Protein AF-A0A2V6J6J4-F1 (afdb_monomer_lite)

Secondary structure (DSSP, 8-state):
--TT-BTTB-HHHHHHHHHHHHHHHHHHHTT-S-HHHHHHHHHHHHHHHHHHHHHHHT-TT-EEEE-HHHHTT---TT----EEEE--S--

pLDDT: mean 90.25, std 9.53, range [46.0, 98.25]

Sequence (91 aa):
ESLGASANNLDPIRAYRQRQLLRIILREVVGLATPAAVSAELSDLAEACLVFTATLIGDEQLTIIAFGKIGGRDIGYGADLDVIFVGEENR

Foldseek 3Di:
DLPPDAPVRCVVLVVVLVVQVVVLVVCVVVVVADLLRSLQSNLVSVVVSVVSNVVRVVDPQKDKDWDDSSNVSRDDPPDDTRIDIDGDPDD

Radius of gyration: 14.66 Å; chains: 1; bounding box: 37×26×36 Å

Structure (mmCIF, N/CA/C/O backbone):
data_AF-A0A2V6J6J4-F1
#
_entry.id   AF-A0A2V6J6J4-F1
#
loop_
_atom_site.group_PDB
_atom_site.id
_atom_site.type_symbol
_atom_site.label_atom_id
_atom_site.label_alt_id
_atom_site.label_comp_id
_atom_site.label_asym_id
_atom_site.label_entity_id
_atom_site.label_seq_id
_atom_site.pdbx_PDB_ins_code
_atom_site.Cartn_x
_atom_site.Cartn_y
_atom_site.Cartn_z
_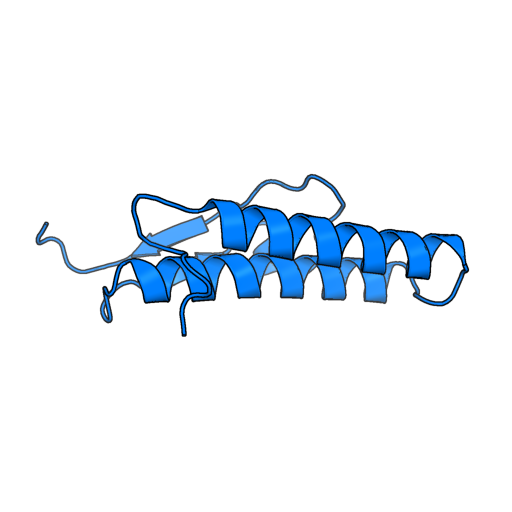atom_site.occupancy
_atom_site.B_iso_or_equiv
_atom_site.auth_seq_id
_atom_site.auth_comp_id
_atom_site.auth_asym_id
_atom_site.auth_atom_id
_atom_site.pdbx_PDB_model_num
ATOM 1 N N . GLU A 1 1 ? -6.012 -15.702 11.832 1.00 58.94 1 GLU A N 1
ATOM 2 C CA . GLU A 1 1 ? -5.246 -15.300 13.033 1.00 58.94 1 GLU A CA 1
ATOM 3 C C . GLU A 1 1 ? -4.525 -13.993 12.757 1.00 58.94 1 GLU A C 1
ATOM 5 O O . GLU A 1 1 ? -3.982 -13.845 11.671 1.00 58.94 1 GLU A O 1
ATOM 10 N N . SER A 1 2 ? -4.509 -13.052 13.701 1.00 66.81 2 SER A N 1
ATOM 11 C CA . SER A 1 2 ? -3.926 -11.717 13.502 1.00 66.81 2 SER A CA 1
ATOM 12 C C . SER A 1 2 ? -2.388 -11.684 13.491 1.00 66.81 2 SER A C 1
ATOM 14 O O . SER A 1 2 ? -1.814 -10.602 13.455 1.00 66.81 2 SER A O 1
ATOM 16 N N . LEU A 1 3 ? -1.699 -12.835 13.539 1.00 75.81 3 LEU A N 1
ATOM 17 C CA . LEU A 1 3 ? -0.228 -12.932 13.621 1.00 75.81 3 LEU A CA 1
ATOM 18 C C . LEU A 1 3 ? 0.373 -12.085 14.768 1.00 75.81 3 LEU A C 1
ATOM 20 O O . LEU A 1 3 ? 1.481 -11.567 14.658 1.00 75.81 3 LEU A O 1
ATOM 24 N N . GLY A 1 4 ? -0.373 -11.915 15.865 1.00 84.19 4 GLY A N 1
ATOM 25 C CA . GLY A 1 4 ? 0.012 -11.067 17.001 1.00 84.19 4 GLY A CA 1
ATOM 26 C C . GLY A 1 4 ? -0.333 -9.581 16.840 1.00 84.19 4 GLY A C 1
ATOM 27 O O . GLY A 1 4 ? -0.010 -8.786 17.726 1.00 84.19 4 GLY A O 1
ATOM 28 N N . ALA A 1 5 ? -0.990 -9.195 15.742 1.00 88.50 5 ALA A N 1
ATOM 29 C CA . ALA A 1 5 ? -1.470 -7.837 15.540 1.00 88.50 5 ALA A CA 1
ATOM 30 C C . ALA A 1 5 ? -2.697 -7.572 16.413 1.00 88.50 5 ALA A C 1
ATOM 32 O O . ALA A 1 5 ? -3.565 -8.433 16.589 1.00 88.50 5 ALA A O 1
ATOM 33 N N . SER A 1 6 ? -2.761 -6.363 16.950 1.00 88.75 6 SER A N 1
ATOM 34 C CA . SER A 1 6 ? -3.899 -5.848 17.706 1.00 88.75 6 SER A CA 1
ATOM 35 C C . SER A 1 6 ? -3.986 -4.336 17.522 1.00 88.75 6 SER A C 1
ATOM 37 O O . SER A 1 6 ? -3.056 -3.725 16.997 1.00 88.75 6 SER A O 1
ATOM 39 N N . ALA A 1 7 ? -5.057 -3.713 18.016 1.00 84.75 7 ALA A N 1
ATOM 40 C CA . ALA A 1 7 ? -5.174 -2.253 18.041 1.00 84.75 7 ALA A CA 1
ATOM 41 C C . ALA A 1 7 ? -3.971 -1.562 18.726 1.00 84.75 7 ALA A C 1
ATOM 43 O O . ALA A 1 7 ? -3.598 -0.455 18.351 1.00 84.75 7 ALA A O 1
ATOM 44 N N . ASN A 1 8 ? -3.315 -2.246 19.673 1.00 87.56 8 ASN A N 1
ATOM 45 C CA . ASN A 1 8 ? -2.147 -1.737 20.401 1.00 87.56 8 ASN A CA 1
ATOM 46 C C . ASN A 1 8 ? -0.806 -2.234 19.834 1.00 87.56 8 ASN A C 1
ATOM 48 O O . ASN A 1 8 ? 0.249 -1.833 20.320 1.00 87.56 8 ASN A O 1
ATOM 52 N N . ASN A 1 9 ? -0.823 -3.115 18.829 1.00 91.56 9 ASN A N 1
ATOM 53 C CA . ASN A 1 9 ? 0.376 -3.661 18.204 1.00 91.56 9 ASN A CA 1
ATOM 54 C C . ASN A 1 9 ? 0.194 -3.802 16.688 1.00 91.56 9 ASN A C 1
ATOM 56 O O . ASN A 1 9 ? -0.340 -4.799 16.199 1.00 91.56 9 ASN A O 1
ATOM 60 N N . LEU A 1 10 ? 0.697 -2.818 15.945 1.00 92.50 10 LEU A N 1
ATOM 61 C CA . LEU A 1 10 ? 0.645 -2.793 14.481 1.00 92.50 10 LEU A CA 1
ATOM 62 C C . LEU A 1 10 ? 1.934 -3.318 13.823 1.00 92.50 10 LEU A C 1
ATOM 64 O O . LEU A 1 10 ? 2.054 -3.288 12.597 1.00 92.50 10 LEU A O 1
ATOM 68 N N . ASP A 1 11 ? 2.906 -3.806 14.598 1.00 94.44 11 ASP A N 1
ATOM 69 C CA . ASP A 1 11 ? 4.199 -4.258 14.067 1.00 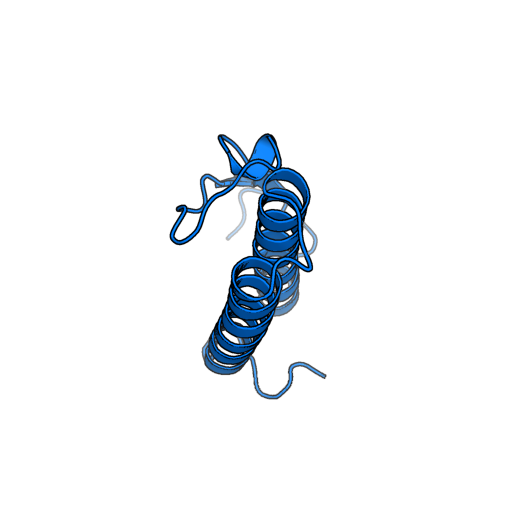94.44 11 ASP A CA 1
ATOM 70 C C . ASP A 1 11 ? 4.090 -5.397 13.045 1.00 94.44 11 ASP A C 1
ATOM 72 O O . ASP A 1 11 ? 4.799 -5.342 12.037 1.00 94.44 11 ASP A O 1
ATOM 76 N N . PRO A 1 12 ? 3.172 -6.374 13.184 1.00 94.44 12 PRO A N 1
ATOM 77 C CA . PRO A 1 12 ? 2.995 -7.393 12.151 1.00 94.44 12 PRO A CA 1
ATOM 78 C C . PRO A 1 12 ? 2.537 -6.812 10.805 1.00 94.44 12 PRO A C 1
ATOM 80 O O . PRO A 1 12 ? 2.992 -7.264 9.754 1.00 94.44 12 PRO A O 1
ATOM 83 N N . ILE A 1 13 ? 1.704 -5.763 10.816 1.00 94.19 13 ILE A N 1
ATOM 84 C CA . ILE A 1 13 ? 1.262 -5.063 9.596 1.00 94.19 13 ILE A CA 1
ATOM 85 C C . ILE A 1 13 ? 2.439 -4.318 8.970 1.00 94.19 13 ILE A C 1
ATOM 87 O O . ILE A 1 13 ? 2.649 -4.382 7.758 1.00 94.19 13 ILE A O 1
ATOM 91 N N . ARG A 1 14 ? 3.258 -3.650 9.794 1.00 94.62 14 ARG A N 1
ATOM 92 C CA . ARG A 1 14 ? 4.477 -2.967 9.334 1.00 94.62 14 ARG A CA 1
ATOM 93 C C . ARG A 1 14 ? 5.461 -3.951 8.704 1.00 94.62 14 ARG A C 1
ATOM 95 O O . ARG A 1 14 ? 5.983 -3.675 7.625 1.00 94.62 14 ARG A O 1
ATOM 102 N N . ALA A 1 15 ? 5.660 -5.112 9.327 1.00 95.69 15 ALA A N 1
ATOM 103 C CA . ALA A 1 15 ? 6.516 -6.174 8.809 1.00 95.69 15 ALA A CA 1
ATOM 104 C C . ALA A 1 15 ? 5.980 -6.748 7.486 1.00 95.69 15 ALA A C 1
ATOM 106 O O . ALA A 1 15 ? 6.749 -6.934 6.539 1.00 95.69 15 ALA A O 1
ATOM 107 N N . TYR A 1 16 ? 4.664 -6.972 7.385 1.00 95.94 16 TYR A N 1
ATOM 108 C CA . TYR A 1 16 ? 4.013 -7.382 6.139 1.00 95.94 16 TYR A CA 1
ATOM 109 C C . TYR A 1 16 ? 4.238 -6.351 5.028 1.00 95.94 16 TYR A C 1
ATOM 111 O O . TYR A 1 16 ? 4.750 -6.705 3.962 1.00 95.94 16 TYR A O 1
ATOM 119 N N . ARG A 1 17 ? 3.951 -5.070 5.299 1.00 96.50 17 ARG A N 1
ATOM 120 C CA . ARG A 1 17 ? 4.185 -3.965 4.360 1.00 96.50 17 ARG A CA 1
ATOM 121 C C . ARG A 1 17 ? 5.632 -3.935 3.888 1.00 96.50 17 ARG A C 1
ATOM 123 O O . ARG A 1 17 ? 5.879 -3.884 2.688 1.00 96.50 17 ARG A O 1
ATOM 130 N N . GLN A 1 18 ? 6.592 -4.001 4.806 1.00 97.31 18 GLN A N 1
ATOM 131 C CA . GLN A 1 18 ? 8.013 -3.935 4.471 1.00 97.31 18 GLN A CA 1
ATOM 132 C C . GLN A 1 1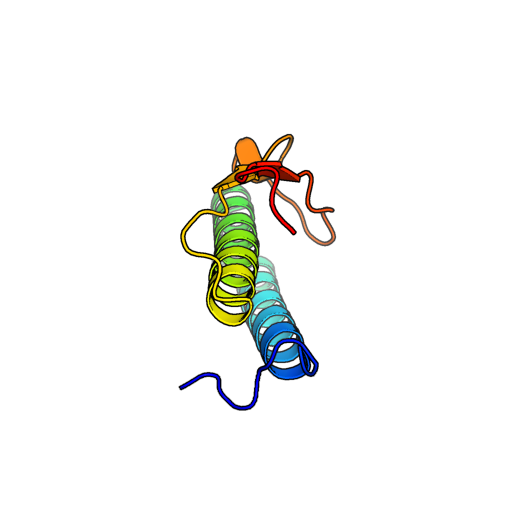8 ? 8.462 -5.126 3.614 1.00 97.31 18 GLN A C 1
ATOM 134 O O . GLN A 1 18 ? 9.205 -4.947 2.647 1.00 97.31 18 GLN A O 1
ATOM 139 N N . ARG A 1 19 ? 7.965 -6.333 3.907 1.00 97.75 19 ARG A N 1
ATOM 140 C CA . ARG A 1 19 ? 8.241 -7.533 3.107 1.00 97.75 19 ARG A CA 1
ATOM 141 C C . ARG A 1 19 ? 7.671 -7.422 1.692 1.00 97.75 19 ARG A C 1
ATOM 143 O O . ARG A 1 19 ? 8.352 -7.787 0.735 1.00 97.75 19 ARG A O 1
ATOM 150 N N . GLN A 1 20 ? 6.439 -6.935 1.552 1.00 98.06 20 GLN A N 1
ATOM 151 C CA . GLN A 1 20 ? 5.806 -6.772 0.242 1.00 98.06 20 GLN A CA 1
ATOM 152 C C . GLN A 1 20 ? 6.456 -5.648 -0.566 1.00 98.06 20 GLN A C 1
ATOM 154 O O . GLN A 1 20 ? 6.731 -5.854 -1.743 1.00 98.06 20 GLN A O 1
ATOM 159 N N . LEU A 1 21 ? 6.802 -4.520 0.061 1.00 97.88 21 LEU A N 1
ATOM 160 C CA . LEU A 1 21 ? 7.564 -3.454 -0.594 1.00 97.88 21 LEU A CA 1
ATOM 161 C C . LEU A 1 21 ? 8.890 -3.975 -1.149 1.00 97.88 21 LEU A C 1
ATOM 163 O O . LEU A 1 21 ? 9.186 -3.741 -2.315 1.00 97.88 21 LEU A O 1
ATOM 167 N N . LEU A 1 22 ? 9.652 -4.741 -0.361 1.00 98.19 22 LEU A N 1
ATOM 168 C CA . LEU A 1 22 ? 10.891 -5.355 -0.843 1.00 98.19 22 LEU A CA 1
ATOM 169 C C . LEU A 1 22 ? 10.640 -6.264 -2.055 1.00 98.19 22 LEU A C 1
ATOM 171 O O . LEU A 1 22 ? 11.382 -6.205 -3.030 1.00 98.19 22 LEU A O 1
ATOM 175 N N . ARG A 1 23 ? 9.586 -7.089 -2.021 1.00 98.25 23 ARG A N 1
ATOM 176 C CA . ARG A 1 23 ? 9.216 -7.968 -3.141 1.00 98.25 23 ARG A CA 1
ATOM 177 C C . ARG A 1 23 ? 8.890 -7.174 -4.412 1.00 98.25 23 ARG A C 1
ATOM 179 O O . ARG A 1 23 ? 9.323 -7.582 -5.488 1.00 98.25 23 ARG A O 1
ATOM 186 N N . ILE A 1 24 ? 8.130 -6.085 -4.289 1.00 98.25 24 ILE A N 1
ATOM 187 C CA . ILE A 1 24 ? 7.734 -5.221 -5.411 1.00 98.25 24 ILE A CA 1
ATOM 188 C C . ILE A 1 24 ? 8.973 -4.534 -5.999 1.00 98.25 24 ILE A C 1
ATOM 190 O O . ILE A 1 24 ? 9.221 -4.661 -7.196 1.00 98.25 24 ILE A O 1
ATOM 194 N N . ILE A 1 25 ? 9.810 -3.930 -5.146 1.00 98.00 25 ILE A N 1
ATOM 195 C CA . ILE A 1 25 ? 11.067 -3.281 -5.554 1.00 98.00 25 ILE A CA 1
ATOM 196 C C . ILE A 1 25 ? 11.966 -4.269 -6.292 1.00 98.00 25 ILE A C 1
ATOM 198 O O . ILE A 1 25 ? 12.492 -3.954 -7.354 1.00 98.00 25 ILE A O 1
ATOM 202 N N . LEU A 1 26 ? 12.137 -5.484 -5.764 1.00 98.25 26 LEU A N 1
ATOM 203 C CA . LEU A 1 26 ? 12.967 -6.490 -6.422 1.00 98.25 26 LEU A CA 1
ATOM 204 C C . LEU A 1 26 ? 12.423 -6.848 -7.806 1.00 98.25 26 LEU A C 1
ATOM 206 O O . LEU A 1 26 ? 13.205 -6.916 -8.748 1.00 98.25 26 LEU A O 1
ATOM 210 N N . ARG A 1 27 ? 11.104 -7.042 -7.948 1.00 98.00 27 ARG A N 1
ATOM 211 C CA . ARG A 1 27 ? 10.470 -7.324 -9.247 1.00 98.00 27 ARG A CA 1
ATOM 212 C C . ARG A 1 27 ? 10.674 -6.202 -10.254 1.00 98.00 27 ARG A C 1
ATOM 214 O O . ARG A 1 27 ? 10.927 -6.497 -11.417 1.00 98.00 27 ARG A O 1
ATOM 221 N N . GLU A 1 28 ? 10.582 -4.953 -9.818 1.00 97.94 28 GLU A N 1
ATOM 222 C CA . GLU A 1 28 ? 10.863 -3.796 -10.665 1.00 97.94 28 GLU A CA 1
ATOM 223 C C . GLU A 1 28 ? 12.339 -3.759 -11.084 1.00 97.94 28 GLU A C 1
ATOM 225 O O . GLU A 1 28 ? 12.637 -3.693 -12.274 1.00 97.94 28 GLU A O 1
ATOM 230 N N . VAL A 1 29 ? 13.266 -3.896 -10.128 1.00 97.94 29 VAL A N 1
ATOM 231 C CA . VAL A 1 29 ? 14.719 -3.848 -10.373 1.00 97.94 29 VAL A CA 1
ATOM 232 C C . VAL A 1 29 ? 15.179 -4.944 -11.332 1.00 97.94 29 VAL A C 1
ATOM 234 O O . VAL A 1 29 ? 16.039 -4.696 -12.175 1.00 97.94 29 VAL A O 1
ATOM 237 N N . VAL A 1 30 ? 14.613 -6.151 -11.240 1.00 97.94 30 VAL A N 1
ATOM 238 C CA . VAL A 1 30 ? 14.949 -7.253 -12.158 1.00 97.94 30 VAL A CA 1
ATOM 239 C C . VAL A 1 30 ? 14.146 -7.231 -13.467 1.00 97.94 30 VAL A C 1
ATOM 241 O O . VAL A 1 30 ? 14.277 -8.149 -14.273 1.00 97.94 30 VAL A O 1
ATOM 244 N N . GLY A 1 31 ? 13.315 -6.208 -13.694 1.00 97.19 31 GLY A N 1
ATOM 245 C CA . GLY A 1 31 ? 12.546 -6.035 -14.930 1.00 97.19 31 GLY A CA 1
ATOM 246 C C . GLY A 1 31 ? 11.378 -7.014 -15.103 1.00 97.19 31 GLY A C 1
ATOM 247 O O . GLY A 1 31 ? 10.943 -7.257 -16.225 1.00 97.19 31 GLY A O 1
ATOM 248 N N . LEU A 1 32 ? 10.869 -7.592 -14.011 1.00 97.94 32 LEU A N 1
ATOM 249 C CA . LEU A 1 32 ? 9.743 -8.537 -14.014 1.00 97.94 32 LEU A CA 1
ATOM 250 C C . LEU A 1 32 ? 8.369 -7.863 -13.857 1.00 97.94 32 LEU A C 1
ATOM 252 O O . LEU A 1 32 ? 7.350 -8.550 -13.927 1.00 97.94 32 LEU A O 1
ATOM 256 N N . ALA A 1 33 ? 8.323 -6.552 -13.622 1.00 97.25 33 ALA A N 1
ATOM 257 C CA . ALA A 1 33 ? 7.090 -5.780 -13.496 1.00 97.25 33 ALA A CA 1
ATOM 258 C C . ALA A 1 33 ? 7.177 -4.486 -14.314 1.00 97.25 33 ALA A C 1
ATOM 260 O O . ALA A 1 33 ? 8.213 -3.825 -14.342 1.00 97.25 33 ALA A O 1
ATOM 261 N N . THR A 1 34 ? 6.083 -4.122 -14.984 1.00 97.12 34 THR A N 1
ATOM 262 C CA . THR A 1 34 ? 5.962 -2.826 -15.666 1.00 97.12 34 THR A CA 1
ATOM 263 C C . THR A 1 34 ? 5.652 -1.719 -14.651 1.00 97.12 34 THR A C 1
ATOM 265 O O . THR A 1 34 ? 5.110 -2.022 -13.587 1.00 97.12 34 THR A O 1
ATOM 268 N N . PRO A 1 35 ? 5.895 -0.431 -14.966 1.00 95.12 35 PRO A N 1
ATOM 269 C CA . PRO A 1 35 ? 5.550 0.669 -14.059 1.00 95.12 35 PRO A CA 1
ATOM 270 C C . PRO A 1 35 ? 4.074 0.665 -13.629 1.00 95.12 35 PRO A C 1
ATOM 272 O O . PRO A 1 35 ? 3.764 0.855 -12.457 1.00 95.12 35 PRO A O 1
ATOM 275 N N . ALA A 1 36 ? 3.161 0.361 -14.557 1.00 95.19 36 ALA A N 1
ATOM 276 C CA . ALA A 1 36 ? 1.736 0.238 -14.252 1.00 95.19 36 ALA A CA 1
ATOM 277 C C . ALA A 1 36 ? 1.437 -0.943 -13.309 1.00 95.19 36 ALA A C 1
ATOM 279 O O . ALA A 1 36 ? 0.613 -0.816 -12.407 1.00 95.19 36 ALA A O 1
ATOM 280 N N . ALA A 1 37 ? 2.126 -2.078 -13.481 1.00 96.44 37 ALA A N 1
ATOM 281 C CA . ALA A 1 37 ? 1.984 -3.221 -12.583 1.00 96.44 37 ALA A CA 1
ATOM 282 C C . ALA A 1 37 ? 2.520 -2.910 -11.178 1.00 96.44 37 ALA A C 1
ATOM 284 O O . ALA A 1 37 ? 1.879 -3.266 -10.197 1.00 96.44 37 ALA A O 1
ATOM 285 N N . VAL A 1 38 ? 3.649 -2.200 -11.071 1.00 97.56 38 VAL A N 1
ATOM 286 C CA . VAL A 1 38 ? 4.193 -1.741 -9.781 1.00 97.56 38 VAL A CA 1
ATOM 287 C C . VAL A 1 38 ? 3.191 -0.833 -9.068 1.00 97.56 38 VAL A C 1
ATOM 289 O O . VAL A 1 38 ? 2.898 -1.056 -7.897 1.00 97.56 38 VAL A O 1
ATOM 292 N N . SER A 1 39 ? 2.619 0.141 -9.780 1.00 96.38 39 SER A N 1
ATOM 293 C CA . SER A 1 39 ? 1.613 1.065 -9.237 1.00 96.38 39 SER A CA 1
ATOM 294 C C . SER A 1 39 ? 0.365 0.331 -8.714 1.00 96.38 39 SER A C 1
ATOM 296 O O . SER A 1 39 ? -0.117 0.589 -7.603 1.00 96.38 39 SER A O 1
ATOM 298 N N . ALA A 1 40 ? -0.105 -0.672 -9.464 1.00 96.06 40 ALA A N 1
ATOM 299 C CA . ALA A 1 40 ? -1.200 -1.541 -9.042 1.00 96.06 40 ALA A CA 1
ATOM 300 C C . ALA A 1 40 ? -0.840 -2.382 -7.802 1.00 96.06 40 ALA A C 1
ATOM 302 O O . ALA A 1 40 ? -1.602 -2.385 -6.840 1.00 96.06 40 ALA A O 1
ATOM 303 N N . GLU A 1 41 ? 0.333 -3.029 -7.777 1.00 97.25 41 GLU A N 1
ATOM 304 C CA . GLU A 1 41 ? 0.780 -3.839 -6.633 1.00 97.25 41 GLU A CA 1
ATOM 305 C C . GLU A 1 41 ? 0.972 -2.997 -5.359 1.00 97.25 41 GLU A C 1
ATOM 307 O O . GLU A 1 41 ? 0.694 -3.463 -4.252 1.00 97.25 41 GLU A O 1
ATOM 312 N N . LEU A 1 42 ? 1.440 -1.751 -5.491 1.00 97.31 42 LEU A N 1
ATOM 313 C CA . LEU A 1 42 ? 1.535 -0.821 -4.366 1.00 97.31 42 LEU A CA 1
ATOM 314 C C . LEU A 1 42 ? 0.145 -0.424 -3.857 1.00 97.31 42 LEU A C 1
ATOM 316 O O . LEU A 1 42 ? -0.068 -0.392 -2.644 1.00 97.31 42 LEU A O 1
ATOM 320 N N . SER A 1 43 ? -0.801 -0.176 -4.765 1.00 96.25 43 SER A N 1
ATOM 321 C CA . SER A 1 43 ? -2.194 0.135 -4.415 1.00 96.25 43 SER A CA 1
ATOM 322 C C . SER A 1 43 ? -2.864 -1.033 -3.689 1.00 96.25 43 SER A C 1
ATOM 324 O O . SER A 1 43 ? -3.464 -0.832 -2.634 1.00 96.25 43 SER A O 1
ATOM 326 N N . ASP A 1 44 ? -2.666 -2.261 -4.176 1.00 96.38 44 ASP A N 1
ATOM 327 C CA . ASP A 1 44 ? -3.129 -3.489 -3.518 1.00 96.38 44 ASP A CA 1
ATOM 328 C C . ASP A 1 44 ? -2.521 -3.653 -2.123 1.00 96.38 44 ASP A C 1
ATOM 330 O O . ASP A 1 44 ? -3.197 -4.053 -1.174 1.00 96.38 44 ASP A O 1
ATOM 334 N N . LEU A 1 45 ? -1.233 -3.330 -1.969 1.00 96.88 45 LEU A N 1
ATOM 335 C CA . LEU A 1 45 ? -0.570 -3.392 -0.673 1.00 96.88 45 LEU A CA 1
ATOM 336 C C . LEU A 1 45 ? -1.157 -2.381 0.320 1.00 96.88 45 LEU A C 1
ATOM 338 O O . LEU A 1 45 ? -1.352 -2.720 1.491 1.00 96.88 45 LEU A O 1
ATOM 342 N N . ALA A 1 46 ? -1.422 -1.153 -0.129 1.00 95.31 46 ALA A N 1
ATOM 343 C CA . ALA A 1 46 ? -2.047 -0.118 0.687 1.00 95.31 46 ALA A CA 1
ATOM 344 C C . ALA A 1 46 ? -3.457 -0.538 1.128 1.00 95.31 46 ALA A C 1
ATOM 346 O O . ALA A 1 46 ? -3.766 -0.488 2.320 1.00 95.31 46 ALA A O 1
ATOM 347 N N . GLU A 1 47 ? -4.268 -1.029 0.189 1.00 93.94 47 GLU A N 1
ATOM 348 C CA . GLU A 1 47 ? -5.622 -1.528 0.435 1.00 93.94 47 GLU A CA 1
ATOM 349 C C . GLU A 1 47 ? -5.619 -2.696 1.429 1.00 93.94 47 GLU A C 1
ATOM 351 O O . GLU A 1 47 ? -6.331 -2.656 2.431 1.00 9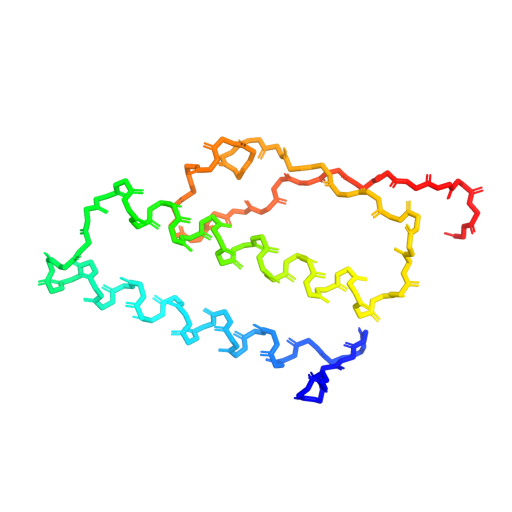3.94 47 GLU A O 1
ATOM 356 N N . ALA A 1 48 ? -4.747 -3.690 1.237 1.00 94.44 48 ALA A N 1
ATOM 357 C CA . ALA A 1 48 ? -4.627 -4.827 2.147 1.00 94.44 48 ALA A CA 1
ATOM 358 C C . ALA A 1 48 ? -4.266 -4.399 3.580 1.00 94.44 48 ALA A C 1
ATOM 360 O O . ALA A 1 48 ? -4.803 -4.945 4.546 1.00 94.44 48 ALA A O 1
ATOM 361 N N . CYS A 1 49 ? -3.375 -3.412 3.737 1.00 93.50 49 CYS A N 1
ATOM 362 C CA . CYS A 1 49 ? -3.022 -2.880 5.055 1.00 93.50 49 CYS A CA 1
ATOM 363 C C . CYS A 1 49 ? -4.201 -2.138 5.703 1.00 93.50 49 CYS A C 1
ATOM 365 O O . CYS A 1 49 ? -4.430 -2.304 6.904 1.00 93.50 49 CYS A O 1
ATOM 367 N N . LEU A 1 50 ? -4.951 -1.345 4.929 1.00 91.69 50 LEU A N 1
ATOM 368 C CA . LEU A 1 50 ? -6.132 -0.621 5.408 1.00 91.69 50 LEU A CA 1
ATOM 369 C C . LEU A 1 50 ? -7.243 -1.578 5.835 1.00 91.69 50 LEU A C 1
ATOM 371 O O . LEU A 1 50 ? -7.712 -1.484 6.967 1.00 91.69 50 LEU A O 1
ATOM 375 N N . VAL A 1 51 ? -7.608 -2.532 4.975 1.00 90.88 51 VAL A N 1
ATOM 376 C CA . VAL A 1 51 ? -8.643 -3.535 5.259 1.00 90.88 51 VAL A CA 1
ATOM 377 C C . VAL A 1 51 ? -8.278 -4.331 6.506 1.00 90.88 51 VAL A C 1
ATOM 379 O O . VAL A 1 51 ? -9.088 -4.449 7.421 1.00 90.88 51 VAL A O 1
ATOM 382 N N . PHE A 1 52 ? -7.038 -4.817 6.603 1.00 91.75 52 PHE A N 1
ATOM 383 C CA . PHE A 1 52 ? -6.610 -5.559 7.785 1.00 91.75 52 PHE A CA 1
ATOM 384 C C . PHE A 1 52 ? -6.675 -4.699 9.057 1.00 91.75 52 PHE A C 1
ATOM 386 O O . PHE A 1 52 ? -7.174 -5.154 10.084 1.00 91.75 52 PHE A O 1
ATOM 393 N N . THR A 1 53 ? -6.248 -3.436 8.993 1.00 90.19 53 THR A N 1
ATOM 394 C CA . THR A 1 53 ? -6.337 -2.517 10.139 1.00 90.19 53 THR A CA 1
ATOM 395 C C . THR A 1 53 ? -7.792 -2.258 10.543 1.00 90.19 53 THR A C 1
ATOM 397 O O . THR A 1 53 ? -8.103 -2.319 11.729 1.00 90.19 53 THR A O 1
ATOM 400 N N . ALA A 1 54 ? -8.698 -2.057 9.582 1.00 88.69 54 ALA A N 1
ATOM 401 C CA . ALA A 1 54 ? -10.127 -1.894 9.846 1.00 88.69 54 ALA A CA 1
ATOM 402 C C . ALA A 1 54 ? -10.718 -3.131 10.542 1.00 88.69 54 ALA A C 1
ATOM 404 O O . ALA A 1 54 ? -11.397 -3.009 11.560 1.00 88.69 54 ALA A O 1
ATOM 405 N N . THR A 1 55 ? -10.365 -4.335 10.073 1.00 87.69 55 THR A N 1
ATOM 406 C CA . THR A 1 55 ? -10.817 -5.584 10.711 1.00 87.69 55 THR A CA 1
ATOM 407 C C . THR A 1 55 ? -10.292 -5.763 12.137 1.00 87.69 55 THR A C 1
ATOM 409 O O . THR A 1 55 ? -10.973 -6.370 12.958 1.00 87.69 55 THR A O 1
ATOM 412 N N . LEU A 1 56 ? -9.110 -5.225 12.468 1.00 88.25 56 LEU A N 1
ATOM 413 C CA . LEU A 1 56 ? -8.575 -5.271 13.835 1.00 88.25 56 LEU A CA 1
ATOM 414 C C . LEU A 1 56 ? -9.316 -4.346 14.802 1.00 88.25 56 LEU A C 1
ATOM 416 O O . LEU A 1 56 ? -9.358 -4.639 15.996 1.00 88.25 56 LEU A O 1
ATOM 420 N N . ILE A 1 57 ? -9.845 -3.227 14.305 1.00 84.44 57 ILE A N 1
ATOM 421 C CA . ILE A 1 57 ? -10.612 -2.271 15.112 1.00 84.44 57 ILE A CA 1
ATOM 422 C C . ILE A 1 57 ? -12.016 -2.829 15.399 1.00 84.44 57 ILE A C 1
ATOM 424 O O . ILE A 1 57 ? -12.598 -2.511 16.432 1.00 84.44 57 ILE A O 1
ATOM 428 N N . GLY A 1 58 ? -12.515 -3.733 14.547 1.00 77.69 58 GLY A N 1
ATOM 429 C CA . GLY A 1 58 ? -13.758 -4.470 14.785 1.00 77.69 58 GLY A CA 1
ATOM 430 C C . GLY A 1 58 ? -15.019 -3.627 14.601 1.00 77.69 58 GLY A C 1
ATOM 431 O O . GLY A 1 58 ? -16.060 -3.968 15.156 1.00 77.69 58 GLY A O 1
ATOM 432 N N . ASP A 1 59 ? -14.924 -2.529 13.851 1.00 74.69 59 ASP A N 1
ATOM 433 C CA . ASP A 1 59 ? -16.061 -1.672 13.534 1.00 74.69 59 ASP A CA 1
ATOM 434 C C . ASP A 1 59 ? -16.637 -2.047 12.162 1.00 74.69 59 ASP A C 1
ATOM 436 O O . ASP A 1 59 ? -16.096 -1.686 11.116 1.00 74.69 59 ASP A O 1
ATOM 440 N N . GLU A 1 60 ? -17.731 -2.811 12.170 1.00 73.62 60 GLU A N 1
ATOM 441 C CA . GLU A 1 60 ? -18.439 -3.232 10.953 1.00 73.62 60 GLU A CA 1
ATOM 442 C C . GLU A 1 60 ? -19.187 -2.078 10.261 1.00 73.62 60 GLU A C 1
ATOM 444 O O . GLU A 1 60 ? -19.612 -2.228 9.117 1.00 73.62 60 GLU A O 1
ATOM 449 N N . GLN A 1 61 ? -19.341 -0.925 10.925 1.00 82.38 61 GLN A N 1
ATOM 450 C CA . GLN A 1 61 ? -20.000 0.264 10.375 1.00 82.38 61 GLN A CA 1
ATOM 451 C C . GLN A 1 61 ? -19.001 1.288 9.818 1.00 82.38 61 GLN A C 1
ATOM 453 O O . GLN A 1 61 ? -19.408 2.314 9.268 1.00 82.38 61 GLN A O 1
ATOM 458 N N . LEU A 1 62 ? -17.699 1.006 9.906 1.00 86.44 62 LEU A N 1
ATOM 459 C CA . LEU A 1 62 ? -16.651 1.866 9.379 1.00 86.44 62 LEU A CA 1
ATOM 460 C C . LEU A 1 62 ? -16.493 1.689 7.864 1.00 86.44 62 LEU A C 1
ATOM 462 O O . LEU A 1 62 ? -15.995 0.678 7.371 1.00 86.44 62 LEU A O 1
ATOM 466 N N . THR A 1 63 ? -16.840 2.730 7.116 1.00 90.56 63 THR A N 1
ATOM 467 C CA . THR A 1 63 ? -16.528 2.865 5.692 1.00 90.56 63 THR A CA 1
ATOM 468 C C . THR A 1 63 ? -15.279 3.723 5.511 1.00 90.56 63 THR A C 1
ATOM 470 O O . THR A 1 63 ? -15.195 4.837 6.026 1.00 90.56 63 THR A O 1
ATOM 473 N N . ILE A 1 64 ? -14.310 3.229 4.739 1.00 91.19 64 ILE A N 1
ATOM 474 C CA . ILE A 1 64 ? -13.095 3.970 4.376 1.00 91.19 64 ILE A CA 1
ATOM 475 C C . ILE A 1 64 ? -13.189 4.351 2.901 1.00 91.19 64 ILE A C 1
ATOM 477 O O . ILE A 1 64 ? -13.257 3.481 2.035 1.00 91.19 64 ILE A O 1
ATOM 481 N N . ILE A 1 65 ? -13.171 5.649 2.606 1.00 92.50 65 ILE A N 1
ATOM 482 C CA . ILE A 1 65 ? -13.186 6.176 1.240 1.00 92.50 65 ILE A CA 1
ATOM 483 C C . ILE A 1 65 ? -11.785 6.672 0.898 1.00 92.50 65 ILE A C 1
ATOM 485 O O . ILE A 1 65 ? -11.308 7.639 1.490 1.00 92.50 65 ILE A O 1
ATOM 489 N N . ALA A 1 66 ? -11.126 6.022 -0.061 1.00 91.88 66 ALA A N 1
ATOM 490 C CA . ALA A 1 66 ? -9.816 6.440 -0.548 1.00 91.88 66 ALA A CA 1
ATOM 491 C C . ALA A 1 66 ? -9.925 7.522 -1.633 1.00 91.88 66 ALA A C 1
ATOM 493 O O . ALA A 1 66 ? -10.733 7.420 -2.556 1.00 91.88 66 ALA A O 1
ATOM 494 N N . PHE A 1 67 ? -9.065 8.532 -1.541 1.00 89.31 67 PHE A N 1
ATOM 495 C CA . PHE A 1 67 ? -8.957 9.653 -2.470 1.00 89.31 67 PHE A CA 1
ATOM 496 C C . PHE A 1 67 ? -7.579 9.690 -3.141 1.00 89.31 67 PHE A C 1
ATOM 498 O O . PHE A 1 67 ? -6.717 8.831 -2.930 1.00 89.31 67 PHE A O 1
ATOM 505 N N . GLY A 1 68 ? -7.395 10.689 -4.007 1.00 89.19 68 GLY A N 1
ATOM 506 C CA . GLY A 1 68 ? -6.113 10.983 -4.629 1.00 89.19 68 G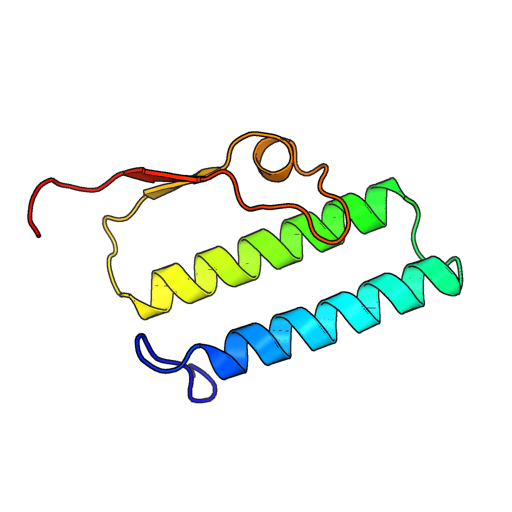LY A CA 1
ATOM 507 C C . GLY A 1 68 ? -5.576 9.803 -5.434 1.00 89.19 68 GLY A C 1
ATOM 508 O O . GLY A 1 68 ? -6.310 9.116 -6.148 1.00 89.19 68 GLY A O 1
ATOM 509 N N . LYS A 1 69 ? -4.270 9.565 -5.309 1.00 89.69 69 LYS A N 1
ATOM 510 C CA . LYS A 1 69 ? -3.584 8.510 -6.063 1.00 89.69 69 LYS A CA 1
ATOM 511 C C . LYS A 1 69 ? -4.054 7.108 -5.683 1.00 89.69 69 LYS A C 1
ATOM 513 O O . LYS A 1 69 ? -4.076 6.240 -6.544 1.00 89.69 69 LYS A O 1
ATOM 518 N N . ILE A 1 70 ? -4.465 6.883 -4.435 1.00 88.38 70 ILE A N 1
ATOM 519 C CA . ILE A 1 70 ? -4.947 5.567 -3.980 1.00 88.38 70 ILE A CA 1
ATOM 520 C C . ILE A 1 70 ? -6.323 5.286 -4.544 1.00 88.38 70 ILE A C 1
ATOM 522 O O . ILE A 1 70 ? -6.548 4.202 -5.074 1.00 88.38 70 ILE A O 1
ATOM 526 N N . GLY A 1 71 ? -7.214 6.282 -4.502 1.00 86.81 71 GLY A N 1
ATOM 527 C CA . GLY A 1 71 ? -8.519 6.190 -5.155 1.00 86.81 71 GLY A CA 1
ATOM 528 C C . GLY A 1 71 ? -8.390 5.933 -6.661 1.00 86.81 71 GLY A C 1
ATOM 529 O O . GLY A 1 71 ? -9.171 5.177 -7.230 1.00 86.81 71 GLY A O 1
ATOM 530 N N . GLY A 1 72 ? -7.358 6.500 -7.295 1.00 91.19 72 GLY A N 1
ATOM 531 C CA . GLY A 1 72 ? -7.004 6.243 -8.694 1.00 91.19 72 GLY A CA 1
ATOM 532 C C . GLY A 1 72 ? -6.174 4.979 -8.949 1.00 91.19 72 GLY A C 1
ATOM 533 O O . GLY A 1 72 ? -5.880 4.695 -10.107 1.00 91.19 72 GLY A O 1
ATOM 534 N N . ARG A 1 73 ? -5.794 4.231 -7.903 1.00 92.25 73 ARG A N 1
ATOM 535 C CA . ARG A 1 73 ? -4.902 3.057 -7.963 1.00 92.25 73 ARG A CA 1
ATOM 536 C C . ARG A 1 73 ? -3.583 3.314 -8.703 1.00 92.25 73 ARG A C 1
ATOM 538 O O . ARG A 1 73 ? -3.064 2.431 -9.384 1.00 92.25 73 ARG A O 1
ATOM 545 N N . ASP A 1 74 ? -3.060 4.530 -8.566 1.00 92.81 74 ASP A N 1
ATOM 546 C CA . ASP A 1 74 ? -1.844 4.994 -9.230 1.00 92.81 74 ASP A CA 1
ATOM 547 C C . ASP A 1 74 ? -0.813 5.545 -8.228 1.00 92.81 74 ASP A C 1
ATOM 549 O O . ASP A 1 74 ? -0.378 6.702 -8.291 1.00 92.81 74 ASP A O 1
ATOM 553 N N . ILE A 1 75 ? -0.484 4.743 -7.212 1.00 93.62 75 ILE A N 1
ATOM 554 C CA . ILE A 1 75 ? 0.403 5.169 -6.127 1.00 93.62 75 ILE A CA 1
ATOM 555 C C . ILE A 1 75 ? 1.853 4.772 -6.389 1.00 93.62 75 ILE A C 1
ATOM 557 O O . ILE A 1 75 ? 2.158 3.673 -6.842 1.00 93.62 75 ILE A O 1
ATOM 561 N N . GLY A 1 76 ? 2.766 5.671 -6.027 1.00 92.81 76 GLY A N 1
ATOM 562 C CA . GLY A 1 76 ? 4.201 5.407 -6.031 1.00 92.81 76 GLY A CA 1
ATOM 563 C C . GLY A 1 76 ? 4.728 4.996 -4.658 1.00 92.81 76 GLY A C 1
ATOM 564 O O . GLY A 1 76 ? 4.020 5.015 -3.647 1.00 92.81 76 GLY A O 1
ATOM 565 N N . TYR A 1 77 ? 6.016 4.668 -4.607 1.00 92.56 77 TYR A N 1
ATOM 566 C CA . TYR A 1 77 ? 6.707 4.426 -3.345 1.00 92.56 77 TYR A CA 1
ATOM 567 C C . TYR A 1 77 ? 6.613 5.633 -2.412 1.00 92.56 77 TYR A C 1
ATOM 569 O O . TYR A 1 77 ? 6.798 6.773 -2.832 1.00 92.56 77 TYR A O 1
ATOM 577 N N . GLY A 1 78 ? 6.353 5.367 -1.131 1.00 87.81 78 GLY A N 1
ATOM 578 C CA . GLY A 1 78 ? 6.264 6.414 -0.113 1.00 87.81 78 GLY A CA 1
ATOM 579 C C . GLY A 1 78 ? 5.052 7.336 -0.252 1.00 87.81 78 GLY A C 1
ATOM 580 O O . GLY A 1 78 ? 5.041 8.371 0.398 1.00 87.81 78 GLY A O 1
ATOM 581 N N . ALA A 1 79 ? 4.058 6.987 -1.077 1.00 89.44 79 ALA A N 1
ATOM 582 C CA . ALA A 1 79 ? 2.807 7.731 -1.144 1.00 89.44 79 ALA A CA 1
ATOM 583 C C . ALA A 1 79 ? 2.069 7.706 0.205 1.00 89.44 79 ALA A C 1
ATOM 585 O O . ALA A 1 79 ? 1.998 6.663 0.865 1.00 89.44 79 ALA A O 1
ATOM 586 N N . ASP A 1 80 ? 1.509 8.856 0.573 1.00 91.25 80 ASP A N 1
ATOM 587 C CA . ASP A 1 80 ? 0.629 9.001 1.729 1.00 91.25 80 ASP A CA 1
ATOM 588 C C . ASP A 1 80 ? -0.764 8.433 1.443 1.00 91.25 80 ASP A C 1
ATOM 590 O O . ASP A 1 80 ? -1.170 8.319 0.283 1.00 91.25 80 ASP A O 1
ATOM 594 N N . LEU A 1 81 ? -1.486 8.069 2.513 1.00 90.06 81 LEU A N 1
ATOM 595 C CA . LEU A 1 81 ? -2.859 7.575 2.432 1.00 90.06 81 LEU A CA 1
ATOM 596 C C . LEU A 1 81 ? -3.896 8.685 2.622 1.00 90.06 81 LEU A C 1
ATOM 598 O O . LEU A 1 81 ? -4.236 9.027 3.751 1.00 90.06 81 LEU A O 1
ATOM 602 N N . ASP A 1 82 ? -4.438 9.191 1.514 1.00 91.81 82 ASP A N 1
ATOM 603 C CA . ASP A 1 82 ? -5.562 10.132 1.517 1.00 91.81 82 ASP A CA 1
ATOM 604 C C . ASP A 1 82 ? -6.883 9.365 1.688 1.00 91.81 82 ASP A C 1
ATOM 606 O O . ASP A 1 82 ? -7.419 8.807 0.727 1.00 91.81 82 ASP A O 1
ATOM 610 N N . VAL A 1 83 ? -7.410 9.303 2.913 1.00 91.94 83 VAL A N 1
ATOM 611 C CA . VAL A 1 83 ? -8.650 8.573 3.228 1.00 91.94 83 VAL A CA 1
ATOM 612 C C . VAL A 1 83 ? -9.619 9.405 4.066 1.00 91.94 83 VAL A C 1
ATOM 614 O O . VAL A 1 83 ? -9.210 10.198 4.911 1.00 91.94 83 VAL A O 1
ATOM 617 N N . ILE A 1 84 ? -10.916 9.187 3.852 1.00 92.19 84 ILE A N 1
ATOM 618 C CA . ILE A 1 84 ? -12.001 9.685 4.702 1.00 92.19 84 ILE A CA 1
ATOM 619 C C . ILE A 1 84 ? -12.654 8.489 5.388 1.00 92.19 84 ILE A C 1
ATOM 621 O O . ILE A 1 84 ? -13.001 7.507 4.733 1.00 92.19 84 ILE A O 1
ATOM 625 N N . PHE A 1 85 ? -12.841 8.589 6.699 1.00 90.81 85 PHE A N 1
ATOM 626 C CA . PHE A 1 85 ? -13.585 7.615 7.486 1.00 90.81 85 PHE A CA 1
ATOM 627 C C . PHE A 1 85 ? -15.029 8.091 7.638 1.00 90.81 85 PHE A C 1
ATOM 629 O O . PHE A 1 85 ? -15.269 9.237 8.015 1.00 90.81 85 PHE A O 1
ATOM 636 N N . VAL A 1 86 ? -15.980 7.217 7.328 1.00 90.69 86 VAL A N 1
ATOM 637 C CA . VAL A 1 86 ? -17.416 7.454 7.479 1.00 90.69 86 VAL A CA 1
ATOM 638 C C . VAL A 1 86 ? -17.984 6.335 8.338 1.00 90.69 86 VAL A C 1
ATOM 640 O O . VAL A 1 86 ? -17.783 5.165 8.034 1.00 90.69 86 VAL A O 1
ATOM 643 N N . GLY A 1 87 ? -18.693 6.694 9.397 1.00 87.56 87 GLY A N 1
ATOM 644 C CA . GLY A 1 87 ? -19.360 5.768 10.305 1.00 87.56 87 GLY A CA 1
ATOM 645 C C . GLY A 1 87 ? -20.484 6.492 11.034 1.00 87.56 87 GLY A C 1
ATOM 646 O O . GLY A 1 87 ? -20.662 7.701 10.850 1.00 87.56 87 GLY A O 1
ATOM 647 N N . GLU A 1 88 ? -21.263 5.769 11.834 1.00 83.06 88 GLU A N 1
ATOM 648 C CA . 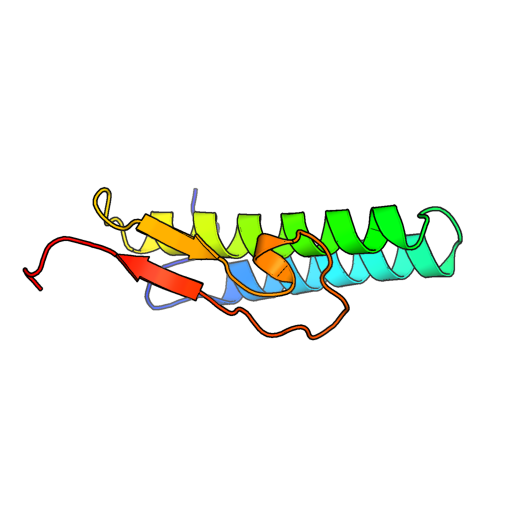GLU A 1 88 ? -22.277 6.418 12.661 1.00 83.06 88 GLU A CA 1
ATOM 649 C C . GLU A 1 88 ? -21.631 7.273 13.758 1.00 83.06 88 GLU A C 1
ATOM 651 O O . GLU A 1 88 ? -20.611 6.917 14.349 1.00 83.06 88 GLU A O 1
ATOM 656 N N . GLU A 1 89 ? -22.250 8.419 14.042 1.00 67.25 89 GLU A N 1
ATOM 657 C CA . GLU A 1 89 ? -21.842 9.328 15.110 1.00 67.25 89 GLU A CA 1
ATOM 658 C C . GLU A 1 89 ? -22.239 8.728 16.466 1.00 67.25 89 GLU A C 1
ATOM 660 O O . GLU A 1 89 ? -23.239 9.110 17.063 1.00 67.25 89 GLU A O 1
ATOM 665 N N . ASN A 1 90 ? -21.504 7.710 16.920 1.00 53.22 90 ASN A N 1
ATOM 666 C CA . ASN A 1 90 ? -21.611 7.162 18.272 1.00 53.22 90 ASN A CA 1
ATOM 667 C C . ASN A 1 90 ? -20.370 6.339 18.662 1.00 53.22 90 ASN A C 1
ATOM 669 O O . ASN A 1 90 ? -20.475 5.145 18.955 1.00 53.22 90 ASN A O 1
ATOM 673 N N . ARG A 1 91 ? -19.200 6.994 18.717 1.00 46.00 91 ARG A N 1
ATOM 674 C CA . ARG A 1 91 ? -18.192 6.820 19.784 1.00 46.00 91 ARG A CA 1
ATOM 675 C C . ARG A 1 91 ? -17.006 7.766 19.660 1.00 46.00 91 ARG A C 1
ATOM 677 O O . ARG A 1 91 ? -16.368 7.782 18.590 1.00 46.00 91 ARG A O 1
#